Protein AF-A0A6B2G3N1-F1 (afdb_monomer)

InterPro domains:
  IPR004342 EXS, C-terminal [PF03124] (3-116)

Structure (mmCIF, N/CA/C/O backbone):
data_AF-A0A6B2G3N1-F1
#
_entry.id   AF-A0A6B2G3N1-F1
#
loop_
_atom_site.group_PDB
_atom_site.id
_atom_site.type_symbol
_atom_site.label_atom_id
_atom_site.label_alt_id
_atom_site.label_comp_id
_atom_site.label_asym_id
_atom_site.label_entity_id
_atom_site.label_seq_id
_atom_site.pdbx_PDB_ins_code
_atom_site.Cartn_x
_atom_site.Cartn_y
_atom_site.Cartn_z
_atom_site.occupancy
_atom_site.B_iso_or_equiv
_atom_site.auth_seq_id
_atom_site.auth_comp_id
_atom_site.auth_asym_id
_atom_site.auth_atom_id
_atom_site.pdbx_PDB_model_num
ATOM 1 N N . MET A 1 1 ? 2.456 6.094 -15.458 1.00 64.38 1 MET A N 1
ATOM 2 C CA . MET A 1 1 ? 1.047 6.160 -14.995 1.00 64.38 1 MET A CA 1
ATOM 3 C C . MET A 1 1 ? 0.720 5.136 -13.903 1.00 64.38 1 MET A C 1
ATOM 5 O O . MET A 1 1 ? 0.244 5.564 -12.863 1.00 64.38 1 MET A O 1
ATOM 9 N N . MET A 1 2 ? 1.005 3.832 -14.063 1.00 78.81 2 MET A N 1
ATOM 10 C CA . MET A 1 2 ? 0.613 2.805 -13.067 1.00 78.81 2 MET A CA 1
ATOM 11 C C . MET A 1 2 ? 1.225 2.984 -11.665 1.00 78.81 2 MET A C 1
ATOM 13 O O . MET A 1 2 ? 0.480 2.949 -10.692 1.00 78.81 2 MET A O 1
ATOM 17 N N . LEU A 1 3 ? 2.534 3.250 -11.538 1.00 83.25 3 LEU A N 1
ATOM 18 C CA . LEU A 1 3 ? 3.168 3.482 -10.223 1.00 83.25 3 LEU A CA 1
ATOM 19 C C . LEU A 1 3 ? 2.552 4.689 -9.490 1.00 83.25 3 LEU A C 1
ATOM 21 O O . LEU A 1 3 ? 2.325 4.633 -8.288 1.00 83.25 3 LEU A O 1
ATOM 25 N N . ALA A 1 4 ? 2.218 5.765 -10.207 1.00 84.81 4 ALA A N 1
ATOM 26 C 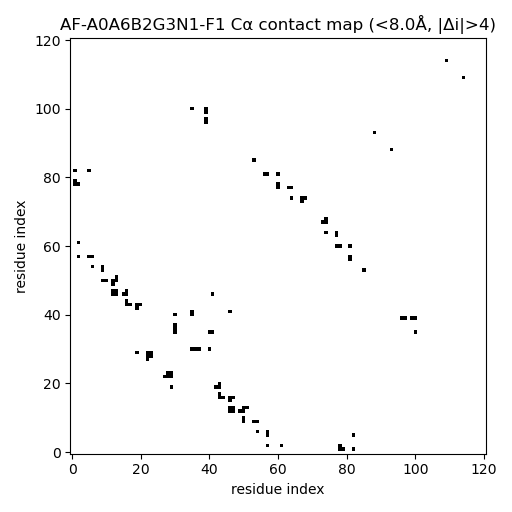CA . ALA A 1 4 ? 1.560 6.926 -9.605 1.00 84.81 4 ALA A CA 1
ATOM 27 C C . ALA A 1 4 ? 0.133 6.598 -9.124 1.00 84.81 4 ALA A C 1
ATOM 29 O O . ALA A 1 4 ? -0.266 7.022 -8.044 1.00 84.81 4 ALA A O 1
ATOM 30 N N . GLY A 1 5 ? -0.620 5.794 -9.885 1.00 85.50 5 GLY A N 1
ATOM 31 C CA . GLY A 1 5 ? -1.940 5.313 -9.464 1.00 85.50 5 GLY A CA 1
ATOM 32 C C . GLY A 1 5 ? -1.879 4.413 -8.224 1.00 85.50 5 GLY A C 1
ATOM 33 O O . GLY A 1 5 ? -2.710 4.538 -7.330 1.00 85.50 5 GLY A O 1
ATOM 34 N N . GLN A 1 6 ? -0.854 3.562 -8.120 1.00 86.81 6 GLN A N 1
ATOM 35 C CA . GLN A 1 6 ? -0.619 2.733 -6.932 1.00 86.81 6 GLN A CA 1
ATOM 36 C C . GLN A 1 6 ? -0.372 3.577 -5.679 1.00 86.81 6 GLN A C 1
ATOM 38 O O . GLN A 1 6 ? -0.890 3.245 -4.616 1.00 86.81 6 GLN A O 1
ATOM 43 N N . LEU A 1 7 ? 0.351 4.695 -5.807 1.00 89.69 7 LEU A N 1
ATOM 44 C CA . LEU A 1 7 ? 0.581 5.616 -4.694 1.00 89.69 7 LEU A CA 1
ATOM 45 C C . LEU A 1 7 ? -0.735 6.184 -4.143 1.00 89.69 7 LEU A C 1
ATOM 47 O O . LEU A 1 7 ? -0.900 6.258 -2.929 1.00 89.69 7 LEU A O 1
ATOM 51 N N . MET A 1 8 ? -1.695 6.518 -5.010 1.00 88.56 8 MET A N 1
ATOM 52 C CA . MET A 1 8 ? -3.007 7.019 -4.577 1.00 88.56 8 MET A CA 1
ATOM 53 C C . MET A 1 8 ? -3.774 5.992 -3.742 1.00 88.56 8 MET A C 1
ATOM 55 O O . MET A 1 8 ? -4.366 6.343 -2.724 1.00 88.56 8 MET A O 1
ATOM 59 N N . VAL A 1 9 ? -3.717 4.714 -4.126 1.00 86.50 9 VAL A N 1
ATOM 60 C CA . VAL A 1 9 ? -4.344 3.626 -3.361 1.00 86.50 9 VAL A CA 1
ATOM 61 C C . VAL A 1 9 ? -3.700 3.490 -1.979 1.00 86.50 9 VAL A C 1
ATOM 63 O O . VAL A 1 9 ? -4.405 3.370 -0.980 1.00 86.50 9 VAL A O 1
ATOM 66 N N . ILE A 1 10 ? -2.370 3.572 -1.900 1.00 88.75 10 ILE A N 1
ATOM 67 C CA . ILE A 1 10 ? -1.634 3.510 -0.628 1.00 88.75 10 ILE A CA 1
ATOM 68 C C . ILE A 1 10 ? -2.021 4.686 0.276 1.00 88.75 10 ILE A C 1
ATOM 70 O O . ILE A 1 10 ? -2.330 4.486 1.451 1.00 88.75 10 ILE A O 1
ATOM 74 N N . LEU A 1 11 ? -2.055 5.904 -0.274 1.00 89.75 11 LEU A N 1
ATOM 75 C CA . LEU A 1 11 ? -2.454 7.107 0.459 1.00 89.75 11 LEU A CA 1
ATOM 76 C C . LEU A 1 11 ? -3.892 7.011 0.974 1.00 89.75 11 LEU A C 1
ATOM 78 O O . LEU A 1 11 ? -4.160 7.436 2.095 1.00 89.75 11 LEU A O 1
ATOM 82 N N . TYR A 1 12 ? -4.800 6.414 0.202 1.00 87.38 12 TYR A N 1
ATOM 83 C CA . TYR A 1 12 ? -6.174 6.183 0.638 1.00 87.38 12 TYR A CA 1
ATOM 84 C C . TYR A 1 12 ? -6.245 5.225 1.837 1.00 87.38 12 TYR A C 1
ATOM 86 O O . TYR A 1 12 ? -6.916 5.529 2.820 1.00 87.38 12 TYR A O 1
ATOM 94 N N . VAL A 1 13 ? -5.508 4.106 1.805 1.00 86.19 13 VAL A N 1
ATOM 95 C CA . VAL A 1 13 ? -5.467 3.129 2.913 1.00 86.19 13 VAL A CA 1
ATOM 96 C C . VAL A 1 13 ? -4.874 3.745 4.183 1.00 86.19 13 VAL A C 1
ATOM 98 O O . VAL A 1 13 ? -5.433 3.595 5.271 1.00 86.19 13 VAL A O 1
ATOM 101 N N . VAL A 1 14 ? -3.769 4.483 4.057 1.00 86.88 14 VAL A N 1
ATOM 102 C CA . VAL A 1 14 ? -3.139 5.174 5.192 1.00 86.88 14 VAL A CA 1
ATOM 103 C C . VAL A 1 14 ? -4.048 6.284 5.724 1.00 86.88 14 VAL A C 1
ATOM 105 O O . VAL A 1 14 ? -4.235 6.391 6.933 1.00 86.88 14 VAL A O 1
ATOM 108 N N . GLY A 1 15 ? -4.667 7.072 4.842 1.00 87.50 15 GLY A N 1
ATOM 109 C CA . GLY A 1 15 ? -5.627 8.115 5.207 1.00 87.50 15 GLY A CA 1
ATOM 110 C C . GLY A 1 15 ? -6.856 7.560 5.926 1.00 87.50 15 GLY A C 1
ATOM 111 O O . GLY A 1 15 ? -7.305 8.131 6.917 1.00 87.50 15 GLY A O 1
ATOM 112 N N . PHE A 1 16 ? -7.357 6.400 5.499 1.00 85.12 16 PHE A N 1
ATOM 113 C CA . PHE A 1 16 ? -8.406 5.677 6.212 1.00 85.12 16 PHE A CA 1
ATOM 114 C C . PHE A 1 16 ? -7.953 5.261 7.622 1.00 85.12 16 PHE A C 1
ATOM 116 O O . PHE A 1 16 ? -8.683 5.485 8.587 1.00 85.12 16 PHE A O 1
ATOM 123 N N . GLY A 1 17 ? -6.722 4.757 7.771 1.00 85.69 17 GLY A N 1
ATOM 124 C CA . GLY A 1 17 ? -6.115 4.475 9.078 1.00 85.69 17 GLY A CA 1
ATOM 125 C C . GLY A 1 17 ? -6.010 5.712 9.983 1.00 85.69 17 GLY A C 1
ATOM 126 O O . GLY A 1 17 ? -6.332 5.632 11.168 1.00 85.69 17 GLY A O 1
ATOM 127 N N . ILE A 1 18 ? -5.635 6.872 9.427 1.00 87.94 18 ILE A N 1
ATOM 128 C CA . ILE A 1 18 ? -5.592 8.158 10.150 1.00 87.94 18 ILE A CA 1
ATOM 129 C C . ILE A 1 18 ? -6.988 8.561 10.626 1.00 87.94 18 ILE A C 1
ATOM 131 O O . ILE A 1 18 ? -7.147 8.963 11.778 1.00 87.94 18 ILE A O 1
ATOM 135 N N . ASN A 1 19 ? -7.999 8.428 9.770 1.00 86.19 19 ASN A N 1
ATOM 136 C CA . ASN A 1 19 ? -9.375 8.752 10.129 1.00 86.19 19 ASN A CA 1
ATOM 137 C C . ASN A 1 19 ? -9.894 7.845 11.257 1.00 86.19 19 ASN A C 1
ATOM 139 O 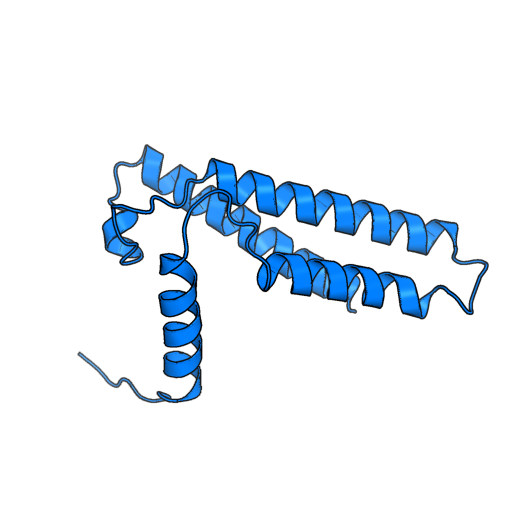O . ASN A 1 19 ? -10.439 8.345 12.241 1.00 86.19 19 ASN A O 1
ATOM 143 N N . LEU A 1 20 ? -9.642 6.531 11.180 1.00 82.94 20 LEU A N 1
ATOM 144 C CA . LEU A 1 20 ? -9.965 5.593 12.262 1.00 82.94 20 LEU A CA 1
ATOM 145 C C . LEU A 1 20 ? -9.258 5.962 13.573 1.00 82.94 20 LEU A C 1
ATOM 147 O O . LEU A 1 20 ? -9.885 5.963 14.633 1.00 82.94 20 LEU A O 1
ATOM 151 N N . PHE A 1 21 ? -7.974 6.323 13.509 1.00 85.00 21 PHE A N 1
ATOM 152 C CA . PHE A 1 21 ? -7.217 6.774 14.675 1.00 85.00 21 PHE A CA 1
ATOM 153 C C . PHE A 1 21 ? -7.802 8.058 15.287 1.00 85.00 21 PHE A C 1
ATOM 155 O O . PHE A 1 21 ? -7.990 8.137 16.503 1.00 85.00 21 PHE A O 1
ATOM 162 N N . GLY A 1 22 ? -8.132 9.050 14.455 1.00 84.81 22 GLY A N 1
ATOM 163 C CA . GLY A 1 22 ? -8.722 10.317 14.888 1.00 84.81 22 GLY A CA 1
ATOM 164 C C . GLY A 1 22 ? -10.071 10.123 15.579 1.00 84.81 22 GLY A C 1
ATOM 165 O O . GLY A 1 22 ? -10.266 10.585 16.703 1.00 84.81 22 GLY A O 1
ATOM 166 N N . TRP A 1 23 ? -10.979 9.364 14.965 1.00 80.94 23 TRP A N 1
ATOM 167 C CA . TRP A 1 23 ? -12.292 9.086 15.550 1.00 80.94 23 TRP A CA 1
ATOM 168 C C . TRP A 1 23 ? -12.220 8.239 16.817 1.00 80.94 23 TRP A C 1
ATOM 170 O O . TRP A 1 23 ? -12.971 8.502 17.757 1.00 80.94 23 TRP A O 1
ATOM 180 N N . SER A 1 24 ? -11.280 7.289 16.888 1.00 78.38 24 SER A N 1
ATOM 181 C CA . SER A 1 24 ? -11.018 6.529 18.113 1.00 78.38 24 SER A CA 1
ATOM 182 C C . SER A 1 24 ? -10.558 7.424 19.266 1.00 78.38 24 SER A C 1
ATOM 184 O O . SER A 1 24 ? -10.847 7.110 20.418 1.00 78.38 24 SER A O 1
ATOM 186 N N . ARG A 1 25 ? -9.847 8.524 18.986 1.00 81.69 25 ARG A N 1
ATOM 187 C CA . ARG A 1 25 ? -9.366 9.465 20.009 1.00 81.69 25 ARG A CA 1
ATOM 188 C C . ARG A 1 25 ? -10.419 10.496 20.419 1.00 81.69 25 ARG A C 1
ATOM 190 O O . ARG A 1 25 ? -10.417 10.937 21.562 1.00 81.69 25 ARG A O 1
ATOM 197 N N . SER A 1 26 ? -11.320 10.860 19.511 1.00 81.56 26 SER A N 1
ATOM 198 C CA . SER A 1 26 ? -12.432 11.789 19.764 1.00 81.56 26 SER A CA 1
ATOM 199 C C . SER A 1 26 ? -13.684 11.116 20.344 1.00 81.56 26 SER A C 1
ATOM 201 O O . SER A 1 26 ? -14.731 11.754 20.412 1.00 81.56 26 SER A O 1
ATOM 203 N N . SER A 1 27 ? -13.602 9.837 20.738 1.00 72.50 27 SER A N 1
ATOM 204 C CA . SER A 1 2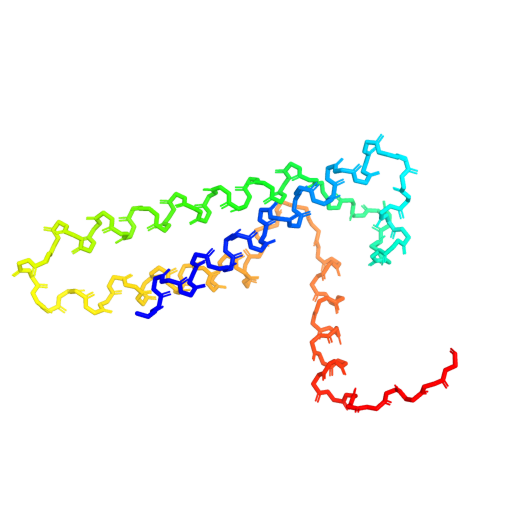7 ? -14.729 9.032 21.242 1.00 72.50 27 SER A CA 1
ATOM 205 C C . SER A 1 27 ? -15.936 8.986 20.293 1.00 72.50 27 SER A C 1
ATOM 207 O O . SER A 1 27 ? -17.065 8.738 20.717 1.00 72.50 27 SER A O 1
ATOM 209 N N . VAL A 1 28 ? -15.710 9.210 18.994 1.00 73.06 28 VAL A N 1
ATOM 210 C CA . VAL A 1 28 ? -16.744 9.065 17.969 1.00 73.06 28 VAL A CA 1
ATOM 211 C C . VAL A 1 28 ? -16.927 7.577 17.714 1.00 73.06 28 VAL A C 1
ATOM 213 O O . VAL A 1 28 ? -15.957 6.833 17.533 1.00 73.06 28 VAL A O 1
ATOM 216 N N . ASN A 1 29 ? -18.183 7.134 17.695 1.00 72.56 29 ASN A N 1
ATOM 217 C CA . ASN A 1 29 ? -18.529 5.737 17.479 1.00 72.56 29 ASN A CA 1
ATOM 218 C C . ASN A 1 29 ? -18.305 5.345 16.005 1.00 72.56 29 ASN A C 1
ATOM 220 O O . ASN A 1 29 ? -19.242 5.228 15.220 1.00 72.56 29 ASN A O 1
ATOM 224 N N . HIS A 1 30 ? -17.041 5.171 15.620 1.00 65.75 30 HIS A N 1
ATOM 225 C CA . HIS A 1 30 ? -16.604 4.809 14.268 1.00 65.75 30 HIS A CA 1
ATOM 226 C C . HIS A 1 30 ? -17.147 3.443 13.814 1.00 65.75 30 HIS A C 1
ATOM 228 O O . HIS A 1 30 ? -17.255 3.196 12.618 1.00 65.75 30 HIS A O 1
ATOM 234 N N . VAL A 1 31 ? -17.558 2.587 14.755 1.00 63.94 31 VAL A N 1
ATOM 235 C CA . VAL A 1 31 ? -18.288 1.337 14.493 1.00 63.94 31 VAL A CA 1
ATOM 236 C C . VAL A 1 31 ? -19.677 1.627 13.912 1.00 63.94 31 VAL A C 1
ATOM 238 O O . VAL A 1 31 ? -20.085 0.978 12.955 1.00 63.94 31 VAL A O 1
ATOM 241 N N . LEU A 1 32 ? -20.374 2.641 14.437 1.00 64.12 32 LEU A N 1
ATOM 242 C CA . LEU A 1 32 ? -21.690 3.059 13.946 1.00 64.12 32 LEU A CA 1
ATOM 243 C C . LEU A 1 32 ? -21.591 3.826 12.620 1.00 64.12 32 LEU A C 1
ATOM 245 O O . LEU A 1 32 ? -22.399 3.600 11.731 1.00 64.12 32 LEU A O 1
ATOM 249 N N . VAL A 1 33 ? -20.590 4.702 12.466 1.00 67.44 33 VAL A N 1
ATOM 250 C CA . VAL A 1 33 ? -20.413 5.524 11.250 1.00 67.44 33 VAL A CA 1
ATOM 251 C C . VAL A 1 33 ? -20.150 4.675 10.004 1.00 67.44 33 VAL A C 1
ATOM 253 O O . VAL A 1 33 ? -20.624 5.015 8.925 1.00 67.44 33 VAL A O 1
ATOM 256 N N . PHE A 1 34 ? -19.408 3.576 10.139 1.00 63.66 34 PHE A N 1
ATOM 257 C CA . PHE A 1 34 ? -19.124 2.675 9.020 1.00 63.66 34 PHE A CA 1
ATOM 258 C C . PHE A 1 34 ? -19.996 1.422 8.989 1.00 63.66 34 PHE A C 1
ATOM 260 O O . PHE A 1 34 ? -19.746 0.551 8.160 1.00 63.66 34 PHE A O 1
ATOM 267 N N . GLU A 1 35 ? -20.969 1.302 9.899 1.00 59.66 35 GLU A N 1
ATOM 268 C CA . GLU A 1 35 ? -21.761 0.078 10.084 1.00 59.66 35 GLU A CA 1
ATOM 269 C C . GLU A 1 35 ? -20.879 -1.190 10.140 1.00 59.66 35 GLU A C 1
ATOM 271 O O . GLU A 1 35 ? -21.233 -2.255 9.629 1.00 59.66 35 GLU A O 1
ATOM 276 N N . ILE A 1 36 ? -19.684 -1.077 10.733 1.00 60.59 36 ILE A N 1
ATOM 277 C CA . ILE A 1 36 ? -18.743 -2.193 10.844 1.00 60.59 36 ILE A CA 1
ATOM 278 C C . ILE A 1 36 ? -19.227 -3.083 11.980 1.00 60.59 36 ILE A C 1
ATOM 280 O O . ILE A 1 36 ? -19.461 -2.621 13.094 1.00 60.59 36 ILE A O 1
ATOM 284 N N . ASP A 1 37 ? -19.354 -4.374 11.697 1.00 56.53 37 ASP A N 1
ATOM 285 C CA . ASP A 1 37 ? -19.770 -5.385 12.663 1.00 56.53 37 ASP A CA 1
ATOM 286 C C . ASP A 1 37 ? -18.878 -5.297 13.928 1.00 56.53 37 ASP A C 1
ATOM 288 O O . ASP A 1 37 ? -17.667 -5.522 13.830 1.00 56.53 37 ASP A O 1
ATOM 292 N N . PRO A 1 38 ? -19.412 -4.975 15.124 1.00 53.66 38 PRO A N 1
ATOM 293 C CA . PRO A 1 38 ? -18.614 -4.705 16.329 1.00 53.66 38 PRO A CA 1
ATOM 294 C C . PRO A 1 3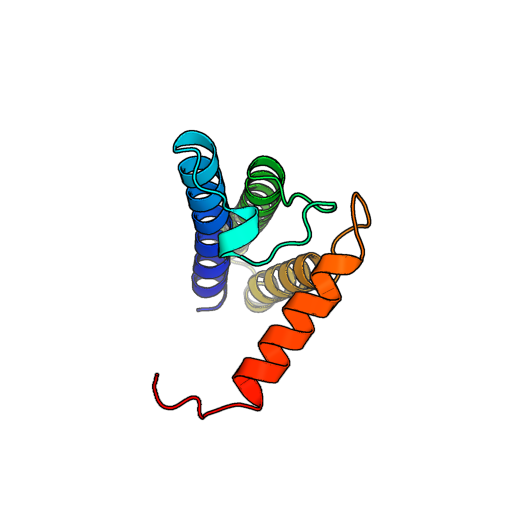8 ? -17.795 -5.911 16.802 1.00 53.66 38 PRO A C 1
ATOM 296 O O . PRO A 1 38 ? -16.942 -5.790 17.665 1.00 53.66 38 PRO A O 1
ATOM 299 N N . ARG A 1 39 ? -18.039 -7.104 16.258 1.00 56.28 39 ARG A N 1
ATOM 300 C CA . ARG A 1 39 ? -17.2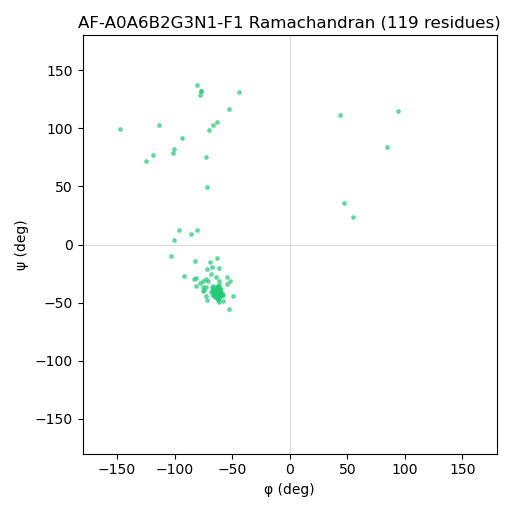45 -8.306 16.554 1.00 56.28 39 ARG A CA 1
ATOM 301 C C . ARG A 1 39 ? -15.964 -8.388 15.726 1.00 56.28 39 ARG A C 1
ATOM 303 O O . ARG A 1 39 ? -15.085 -9.180 16.049 1.00 56.28 39 ARG A O 1
ATOM 310 N N . ASN A 1 40 ? -15.861 -7.581 14.673 1.00 59.94 40 ASN A N 1
ATOM 311 C CA . ASN A 1 40 ? -14.710 -7.502 13.793 1.00 59.94 40 ASN A CA 1
ATOM 312 C C . ASN A 1 40 ? -14.209 -6.056 13.734 1.00 59.94 40 ASN A C 1
ATOM 314 O O . ASN A 1 40 ? -14.401 -5.342 12.749 1.00 59.94 40 ASN A O 1
ATOM 318 N N . HIS A 1 41 ? -13.600 -5.612 14.832 1.00 63.34 41 HIS A N 1
ATOM 319 C CA . HIS A 1 41 ? -13.003 -4.289 14.913 1.00 63.34 41 HIS A CA 1
ATOM 320 C C . HIS A 1 41 ? -11.800 -4.208 13.972 1.00 63.34 41 HIS A C 1
ATOM 322 O O . HIS A 1 41 ? -10.716 -4.697 14.287 1.00 63.34 41 HIS A O 1
ATOM 328 N N . ILE A 1 42 ? -11.995 -3.566 12.822 1.00 64.12 42 ILE A N 1
ATOM 329 C CA . ILE A 1 42 ? -10.894 -3.155 11.955 1.00 64.12 42 ILE A CA 1
ATOM 330 C C . IL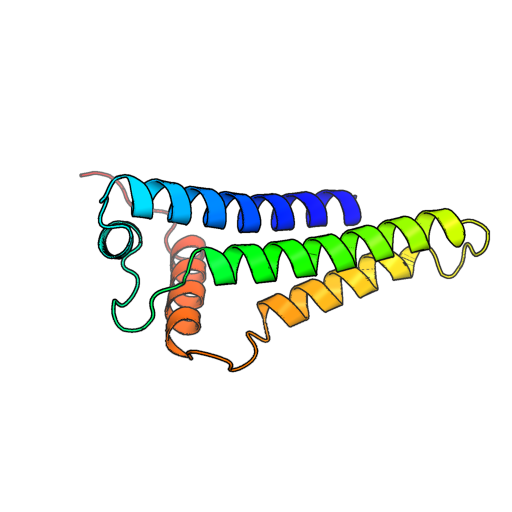E A 1 42 ? -10.063 -2.145 12.751 1.00 64.12 42 ILE A C 1
ATOM 332 O O . ILE A 1 42 ? -10.493 -1.017 12.988 1.00 64.12 42 ILE A O 1
ATOM 336 N N . ASN A 1 43 ? -8.892 -2.573 13.222 1.00 75.06 43 ASN A N 1
ATOM 337 C CA . ASN A 1 43 ? -8.036 -1.731 14.046 1.00 75.06 43 ASN A CA 1
ATOM 338 C C . ASN A 1 43 ? -7.239 -0.771 13.151 1.00 75.06 43 ASN A C 1
ATOM 340 O O . ASN A 1 43 ? -6.669 -1.191 12.141 1.00 75.06 43 ASN A O 1
ATOM 344 N N . PHE A 1 44 ? -7.123 0.500 13.546 1.00 80.75 44 PHE A N 1
ATOM 345 C CA . PHE A 1 44 ? -6.314 1.489 12.824 1.00 80.75 44 PHE A CA 1
ATOM 346 C C . PHE A 1 44 ? -4.868 1.002 12.629 1.00 80.75 44 PHE A C 1
ATOM 348 O O . PHE A 1 44 ? -4.277 1.234 11.577 1.00 80.75 44 PHE A O 1
ATOM 355 N N . ILE A 1 45 ? -4.322 0.246 13.592 1.00 84.06 45 ILE A N 1
ATOM 356 C CA . ILE A 1 45 ? -2.988 -0.371 13.503 1.00 84.06 45 ILE A CA 1
ATOM 357 C C . ILE A 1 45 ? -2.895 -1.348 12.325 1.00 84.06 45 ILE A C 1
ATOM 359 O O . ILE A 1 45 ? -1.896 -1.343 11.612 1.00 84.06 45 ILE A O 1
ATOM 363 N N . GLN A 1 46 ? -3.924 -2.166 12.090 1.00 82.50 46 GLN A N 1
ATOM 364 C CA . GLN A 1 46 ? -3.940 -3.113 10.971 1.00 82.50 46 GLN A CA 1
ATOM 365 C C . GLN A 1 46 ? -4.013 -2.373 9.632 1.00 82.50 46 GLN A C 1
ATOM 367 O O . GLN A 1 46 ? -3.289 -2.727 8.703 1.00 82.50 46 GLN A O 1
ATOM 372 N N . CYS A 1 47 ? -4.811 -1.302 9.546 1.00 83.88 47 CYS A N 1
ATOM 373 C CA . CYS A 1 47 ? -4.853 -0.443 8.361 1.00 83.88 47 CYS A CA 1
ATOM 374 C C . CYS A 1 47 ? -3.490 0.195 8.072 1.00 83.88 47 CYS A C 1
ATOM 376 O O . CYS A 1 47 ? -3.031 0.171 6.930 1.00 83.88 47 CYS A O 1
ATOM 378 N N . PHE A 1 48 ? -2.810 0.711 9.099 1.00 85.94 48 PHE A N 1
ATOM 379 C CA . PHE A 1 48 ? -1.458 1.243 8.945 1.00 85.94 48 PHE A CA 1
ATOM 380 C C . PHE A 1 48 ? -0.456 0.165 8.536 1.00 85.94 48 PHE A C 1
ATOM 382 O O . PHE A 1 48 ? 0.339 0.407 7.635 1.00 85.94 48 PHE A O 1
ATOM 389 N N . LEU A 1 49 ? -0.510 -1.028 9.137 1.00 87.38 49 LEU A N 1
ATOM 390 C CA . LEU A 1 49 ? 0.385 -2.135 8.797 1.00 87.38 49 LEU A CA 1
ATOM 391 C C . LEU A 1 49 ? 0.261 -2.510 7.315 1.00 87.38 49 LEU A C 1
ATOM 393 O O . LEU A 1 49 ? 1.268 -2.588 6.615 1.00 87.38 49 LEU A O 1
ATOM 397 N N . VAL A 1 50 ? -0.970 -2.672 6.823 1.00 85.31 50 VAL A N 1
ATOM 398 C CA . VAL A 1 50 ? -1.238 -2.957 5.406 1.00 85.31 50 VAL A CA 1
ATOM 399 C C . VAL A 1 50 ? -0.748 -1.808 4.524 1.00 85.31 50 VAL A C 1
ATOM 401 O O . VAL A 1 50 ? -0.011 -2.045 3.568 1.00 85.31 50 VAL A O 1
ATOM 404 N N . GLY A 1 51 ? -1.075 -0.560 4.874 1.00 89.25 51 GLY A N 1
ATOM 405 C CA . GLY A 1 51 ? -0.632 0.621 4.132 1.00 89.25 51 GLY A CA 1
ATOM 406 C C . GLY A 1 51 ? 0.894 0.734 4.029 1.00 89.25 51 GLY A C 1
ATOM 407 O O . GLY A 1 51 ? 1.421 0.990 2.948 1.00 89.25 51 GLY A O 1
ATOM 408 N N . PHE A 1 52 ? 1.623 0.482 5.118 1.00 89.50 52 PHE A N 1
ATOM 409 C CA . PHE A 1 52 ? 3.086 0.545 5.135 1.00 89.50 52 PHE A CA 1
ATOM 410 C C . PHE A 1 52 ? 3.748 -0.616 4.391 1.00 89.50 52 PHE A C 1
ATOM 412 O O . PHE A 1 52 ? 4.746 -0.397 3.706 1.00 89.50 52 PHE A O 1
ATOM 419 N N . VAL A 1 53 ? 3.190 -1.829 4.453 1.00 89.56 53 VAL A N 1
ATOM 420 C CA . VAL A 1 53 ? 3.671 -2.957 3.636 1.00 89.56 53 VAL A CA 1
ATOM 421 C C . VAL A 1 53 ? 3.501 -2.645 2.149 1.00 89.56 53 VAL A C 1
ATOM 423 O O . VAL A 1 53 ? 4.437 -2.822 1.369 1.00 89.56 53 VAL A O 1
ATOM 426 N N . MET A 1 54 ? 2.346 -2.106 1.750 1.00 88.12 54 MET A N 1
ATOM 427 C CA . MET A 1 54 ? 2.120 -1.677 0.367 1.00 88.12 54 MET A CA 1
ATOM 428 C C . MET A 1 54 ? 3.079 -0.551 -0.044 1.00 88.12 54 MET A C 1
ATOM 430 O O . MET A 1 54 ? 3.614 -0.580 -1.152 1.00 88.12 54 MET A O 1
ATOM 434 N N . LEU A 1 55 ? 3.364 0.399 0.854 1.00 92.62 55 LEU A N 1
ATOM 435 C CA . LEU A 1 55 ? 4.347 1.458 0.620 1.00 92.62 55 LEU A CA 1
ATOM 436 C C . LEU A 1 55 ? 5.763 0.903 0.410 1.00 92.62 55 LEU A C 1
ATOM 438 O O . LEU A 1 55 ? 6.455 1.342 -0.505 1.00 92.62 55 LEU A O 1
ATOM 442 N N . ALA A 1 56 ? 6.186 -0.088 1.199 1.00 92.50 56 ALA A N 1
ATOM 443 C CA . ALA A 1 56 ? 7.494 -0.727 1.053 1.00 92.50 56 ALA A CA 1
ATOM 444 C C . ALA A 1 56 ? 7.630 -1.479 -0.287 1.00 92.50 56 ALA A C 1
ATOM 446 O O . ALA A 1 56 ? 8.658 -1.383 -0.967 1.00 92.50 56 ALA A O 1
ATOM 447 N N . ILE A 1 57 ? 6.577 -2.184 -0.714 1.00 90.25 57 ILE A N 1
ATOM 448 C CA . ILE A 1 57 ? 6.533 -2.869 -2.019 1.00 90.25 57 ILE A CA 1
ATOM 449 C C . ILE A 1 57 ? 6.564 -1.849 -3.166 1.00 90.25 57 ILE A C 1
ATOM 451 O O . ILE A 1 57 ? 7.260 -2.035 -4.164 1.00 90.25 57 ILE A O 1
ATOM 455 N N . TRP A 1 58 ? 5.848 -0.736 -3.028 1.00 92.75 58 TRP A N 1
ATOM 456 C CA . TRP A 1 58 ? 5.882 0.333 -4.020 1.00 92.75 58 TRP A CA 1
ATOM 457 C C . TRP A 1 58 ? 7.264 0.983 -4.115 1.00 92.75 58 TRP A C 1
ATOM 459 O O . TRP A 1 58 ? 7.794 1.143 -5.212 1.00 92.75 58 TRP A O 1
ATOM 469 N N . PHE A 1 59 ? 7.884 1.292 -2.974 1.00 93.62 59 PHE A N 1
ATOM 470 C CA . PHE A 1 59 ? 9.209 1.905 -2.929 1.00 93.62 59 PHE A CA 1
ATOM 471 C C . PHE A 1 59 ? 10.276 0.999 -3.555 1.00 93.62 59 PHE A C 1
ATOM 473 O O . PHE A 1 59 ? 11.068 1.455 -4.377 1.00 93.62 59 PHE A O 1
ATOM 480 N N . SER A 1 60 ? 10.252 -0.301 -3.242 1.00 90.75 60 SER A N 1
ATOM 481 C CA . SER A 1 60 ? 11.136 -1.284 -3.885 1.00 90.75 60 SER A CA 1
ATOM 482 C C . SER A 1 60 ? 10.886 -1.404 -5.393 1.00 90.75 60 SER A C 1
ATOM 484 O O . SER A 1 60 ? 11.843 -1.509 -6.156 1.00 90.75 60 SER A O 1
ATOM 486 N N . SER A 1 61 ? 9.633 -1.293 -5.846 1.00 89.81 61 SER A N 1
ATOM 487 C CA . SER A 1 61 ? 9.290 -1.286 -7.278 1.00 89.81 61 SER A CA 1
ATOM 488 C C . SER A 1 61 ? 9.819 -0.042 -8.002 1.00 89.81 61 SER A C 1
ATOM 490 O O . SER A 1 61 ? 10.323 -0.144 -9.118 1.00 89.81 61 SER A O 1
ATOM 492 N N . VAL A 1 62 ? 9.748 1.132 -7.368 1.00 90.50 62 VAL A N 1
ATOM 493 C CA . VAL A 1 62 ? 10.318 2.377 -7.910 1.00 90.50 62 VAL A CA 1
ATOM 494 C C . VAL A 1 62 ? 11.842 2.293 -7.970 1.00 90.50 62 VAL A C 1
ATOM 496 O O . VAL A 1 62 ? 12.436 2.642 -8.988 1.00 90.50 62 VAL A O 1
ATOM 499 N N . LEU A 1 63 ? 12.478 1.779 -6.915 1.00 91.00 63 LEU A N 1
ATOM 500 C CA . LEU A 1 63 ? 13.925 1.578 -6.880 1.00 91.00 63 LEU A CA 1
ATOM 501 C C . LEU A 1 63 ? 14.380 0.606 -7.983 1.00 91.00 63 LEU A C 1
ATOM 503 O O . LEU A 1 63 ? 15.345 0.885 -8.695 1.00 91.00 63 LEU A O 1
ATOM 507 N N . ALA A 1 64 ? 13.655 -0.502 -8.172 1.00 88.56 64 ALA A N 1
ATOM 508 C CA . ALA A 1 64 ? 13.896 -1.460 -9.249 1.00 88.56 64 ALA A CA 1
ATOM 509 C C . ALA A 1 64 ? 13.754 -0.814 -10.635 1.00 88.56 64 ALA A C 1
ATOM 511 O O . ALA A 1 64 ? 14.589 -1.038 -11.503 1.00 88.56 64 ALA A O 1
ATOM 512 N N . TYR A 1 65 ? 12.740 0.029 -10.838 1.00 86.88 65 TYR A N 1
ATOM 513 C CA . TYR A 1 65 ? 12.537 0.734 -12.104 1.00 86.88 65 TYR A CA 1
ATOM 514 C C . TYR A 1 65 ? 13.707 1.668 -12.452 1.00 86.88 65 TYR A C 1
ATOM 516 O O . TYR A 1 65 ? 14.189 1.650 -13.579 1.00 86.88 65 TYR A O 1
ATOM 524 N N . ILE A 1 66 ? 14.196 2.445 -11.480 1.00 88.12 66 ILE A N 1
ATOM 525 C CA . ILE A 1 66 ? 15.313 3.383 -11.688 1.00 88.12 66 ILE A CA 1
ATOM 526 C C . ILE A 1 66 ? 16.628 2.624 -11.931 1.00 88.12 66 ILE A C 1
ATOM 528 O O . ILE A 1 66 ? 17.422 2.990 -12.790 1.00 88.12 66 ILE A O 1
ATOM 532 N N . THR A 1 67 ? 16.872 1.544 -11.186 1.00 87.31 67 THR A N 1
ATOM 533 C CA . THR A 1 67 ? 18.129 0.777 -11.282 1.00 87.31 67 THR A CA 1
ATOM 534 C C . THR A 1 67 ? 18.215 -0.103 -12.528 1.00 87.31 67 THR A C 1
ATOM 536 O O . THR A 1 67 ? 19.307 -0.308 -13.061 1.00 87.31 67 THR A O 1
ATOM 539 N N . LEU A 1 68 ? 17.079 -0.605 -13.017 1.00 85.38 68 LEU A N 1
ATOM 540 C CA . LEU A 1 68 ? 16.999 -1.489 -14.180 1.00 85.38 68 LEU A CA 1
ATOM 541 C C . LEU A 1 68 ? 16.693 -0.746 -15.485 1.00 85.38 68 LEU A C 1
ATOM 543 O O . LEU A 1 68 ? 16.436 -1.403 -16.489 1.00 85.38 68 LEU A O 1
ATOM 547 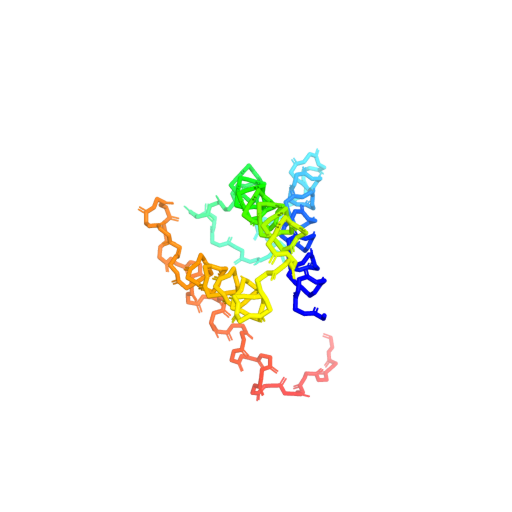N N . GLU A 1 69 ? 16.778 0.588 -15.513 1.00 77.94 69 GLU A N 1
ATOM 548 C CA . GLU A 1 69 ? 16.506 1.414 -16.702 1.00 77.94 69 GLU A CA 1
ATOM 549 C C . GLU A 1 69 ? 17.284 0.953 -17.949 1.00 77.94 69 GLU A C 1
ATOM 551 O O . GLU A 1 69 ? 16.778 1.001 -19.069 1.00 77.94 69 GLU A O 1
ATOM 556 N N . LYS A 1 70 ? 18.489 0.403 -17.755 1.00 80.56 70 LYS A N 1
ATOM 557 C CA . LYS A 1 70 ? 19.332 -0.145 -18.833 1.00 80.56 70 LYS A CA 1
ATOM 558 C C . LYS A 1 70 ? 18.756 -1.408 -19.491 1.00 80.56 70 LYS A C 1
ATOM 560 O O . LYS A 1 70 ? 19.149 -1.748 -20.604 1.00 80.56 70 LYS A O 1
ATOM 565 N N . PHE A 1 71 ? 17.833 -2.103 -18.831 1.00 82.44 71 PHE A N 1
ATOM 566 C CA . PHE A 1 71 ? 17.182 -3.316 -19.320 1.00 82.44 71 PHE A CA 1
ATOM 567 C C . PHE A 1 71 ? 15.776 -2.995 -19.841 1.00 82.44 71 PHE A C 1
ATOM 569 O O . PHE A 1 71 ? 14.763 -3.278 -19.196 1.00 82.44 71 PHE A O 1
ATOM 576 N N . ALA A 1 72 ? 15.717 -2.444 -21.058 1.00 76.50 72 ALA A N 1
ATOM 577 C CA . ALA A 1 72 ? 14.480 -1.988 -21.703 1.00 76.50 72 ALA A CA 1
ATOM 578 C C . ALA A 1 72 ? 13.375 -3.063 -21.796 1.00 76.50 72 ALA A C 1
ATOM 580 O O . ALA A 1 72 ? 12.192 -2.735 -21.769 1.00 76.50 72 ALA A O 1
ATOM 581 N N . TYR A 1 73 ? 13.744 -4.347 -21.859 1.00 81.81 73 TYR A N 1
ATOM 582 C CA . TYR A 1 73 ? 12.785 -5.456 -21.935 1.00 81.81 73 TYR A CA 1
ATOM 583 C C . TYR A 1 73 ? 12.043 -5.719 -20.610 1.00 81.81 73 TYR A C 1
ATOM 585 O O . TYR A 1 73 ? 10.903 -6.171 -20.618 1.00 81.81 73 TYR A O 1
ATOM 593 N N . ILE A 1 74 ? 12.672 -5.438 -19.463 1.00 81.00 74 ILE A N 1
ATOM 594 C CA . ILE A 1 74 ? 12.140 -5.765 -18.125 1.00 81.00 74 ILE A CA 1
ATOM 595 C C . ILE A 1 74 ? 11.323 -4.598 -17.551 1.00 81.00 74 ILE A C 1
ATOM 597 O O . ILE A 1 74 ? 10.379 -4.801 -16.786 1.00 81.00 74 ILE A O 1
ATOM 601 N N . LEU A 1 75 ? 11.643 -3.374 -17.969 1.00 80.19 75 LEU A N 1
ATOM 602 C CA . LEU A 1 75 ? 11.040 -2.131 -17.497 1.00 80.19 75 LEU A CA 1
ATOM 603 C C . LEU A 1 75 ? 9.495 -2.088 -17.478 1.00 80.19 75 LEU A C 1
ATOM 605 O O . LEU A 1 75 ? 8.942 -1.650 -16.465 1.00 80.19 75 LEU A O 1
ATOM 609 N N . PRO A 1 76 ? 8.765 -2.561 -18.512 1.00 83.69 76 PRO A N 1
ATOM 610 C CA . PRO A 1 76 ? 7.300 -2.547 -18.487 1.00 83.69 76 PRO A CA 1
ATOM 611 C C . PRO A 1 76 ? 6.687 -3.574 -17.520 1.00 83.69 76 PRO A C 1
ATOM 613 O O . PRO A 1 76 ? 5.550 -3.394 -17.085 1.00 83.69 76 PRO A O 1
ATOM 616 N N . PHE A 1 77 ? 7.420 -4.626 -17.140 1.00 86.00 77 PHE A N 1
ATOM 617 C CA . PHE A 1 77 ? 6.904 -5.684 -16.266 1.00 86.00 77 PHE A CA 1
ATOM 618 C C . PHE A 1 77 ? 6.938 -5.310 -14.781 1.00 86.00 77 PHE A C 1
ATOM 620 O O . PHE A 1 77 ? 6.074 -5.750 -14.028 1.00 86.00 77 PHE A O 1
ATOM 627 N N . ILE A 1 78 ? 7.878 -4.464 -14.355 1.00 86.12 78 ILE A N 1
ATOM 628 C CA . ILE A 1 78 ? 8.030 -4.030 -12.954 1.00 86.12 78 ILE A CA 1
ATOM 629 C C . ILE A 1 78 ? 6.719 -3.460 -12.364 1.00 86.12 78 ILE A C 1
ATOM 631 O O . ILE A 1 78 ? 6.243 -3.989 -11.355 1.00 86.12 78 ILE A O 1
ATOM 635 N N . PRO A 1 79 ? 6.068 -2.444 -12.972 1.00 84.88 79 PRO A N 1
ATOM 636 C CA . PRO A 1 79 ? 4.809 -1.906 -12.449 1.00 84.88 79 PRO A CA 1
ATOM 637 C C . PRO A 1 79 ? 3.633 -2.886 -12.559 1.00 84.88 79 PRO A C 1
ATOM 639 O O . PRO A 1 79 ? 2.682 -2.793 -11.783 1.00 84.88 79 PRO A O 1
ATOM 642 N N . PHE A 1 80 ? 3.680 -3.820 -13.513 1.00 86.56 80 PHE A N 1
ATOM 643 C CA . PHE A 1 80 ? 2.645 -4.838 -13.683 1.00 86.56 80 PHE A CA 1
ATOM 644 C C . PHE A 1 80 ? 2.708 -5.889 -12.570 1.00 86.56 80 PHE A C 1
ATOM 646 O O . PHE A 1 80 ? 1.687 -6.225 -11.976 1.00 86.56 80 PHE A O 1
ATOM 653 N N . VAL A 1 81 ? 3.911 -6.355 -12.228 1.00 87.94 81 VAL A N 1
ATOM 654 C CA . VAL A 1 81 ? 4.125 -7.298 -11.126 1.00 87.94 81 VAL A CA 1
ATOM 655 C C . VAL A 1 81 ? 3.738 -6.662 -9.792 1.00 87.94 81 VAL A C 1
ATOM 657 O O . VAL A 1 81 ? 3.016 -7.288 -9.018 1.00 87.94 81 VAL A O 1
ATOM 660 N N . SER A 1 82 ? 4.124 -5.406 -9.534 1.00 85.56 82 SER A N 1
ATOM 661 C CA . SER A 1 82 ? 3.714 -4.719 -8.300 1.00 85.56 82 SER A CA 1
ATOM 662 C C . SER A 1 82 ? 2.195 -4.528 -8.222 1.00 85.56 82 SER A C 1
ATOM 664 O O . SER A 1 82 ? 1.603 -4.706 -7.158 1.00 85.56 82 SER A O 1
ATOM 666 N N . PHE A 1 83 ? 1.537 -4.254 -9.355 1.00 86.38 83 PHE A N 1
ATOM 667 C CA . PHE A 1 83 ? 0.078 -4.169 -9.430 1.00 86.38 83 PHE A CA 1
ATOM 668 C C . PHE A 1 83 ? -0.585 -5.509 -9.107 1.00 86.38 83 PHE A C 1
ATOM 670 O O . PHE A 1 83 ? -1.551 -5.552 -8.350 1.00 86.38 83 PHE A O 1
ATOM 677 N N . LEU A 1 84 ? -0.047 -6.605 -9.638 1.00 86.81 84 LEU A N 1
ATOM 678 C CA . LEU A 1 84 ? -0.568 -7.946 -9.402 1.00 86.81 84 LEU A CA 1
ATOM 679 C C . LEU A 1 84 ? -0.386 -8.358 -7.934 1.00 86.81 84 LEU A C 1
ATOM 681 O O . LEU A 1 84 ? -1.302 -8.917 -7.339 1.00 86.81 84 LEU A O 1
ATOM 685 N N . ILE A 1 85 ? 0.736 -7.986 -7.309 1.00 84.56 85 ILE A N 1
ATOM 686 C CA . ILE A 1 85 ? 0.958 -8.155 -5.866 1.00 84.56 85 ILE A CA 1
ATOM 687 C C . ILE A 1 85 ? -0.069 -7.353 -5.059 1.00 84.56 85 ILE A C 1
ATOM 689 O O . ILE A 1 85 ? -0.639 -7.884 -4.111 1.00 84.56 85 ILE A O 1
ATOM 693 N N . PHE A 1 86 ? -0.361 -6.107 -5.442 1.00 81.56 86 PHE A N 1
ATOM 694 C CA . PHE A 1 86 ? -1.381 -5.296 -4.769 1.00 81.56 86 PHE A CA 1
ATOM 695 C C . PHE A 1 86 ? -2.759 -5.939 -4.904 1.00 81.56 86 PHE A C 1
ATOM 697 O O . PHE A 1 86 ? -3.476 -6.065 -3.918 1.00 81.56 86 PHE A O 1
ATOM 704 N N . PHE A 1 87 ? -3.108 -6.404 -6.103 1.00 81.25 87 PHE A N 1
ATOM 705 C CA . PHE A 1 87 ? -4.361 -7.103 -6.363 1.00 81.25 87 PHE A CA 1
ATOM 706 C C . PHE A 1 87 ? -4.479 -8.387 -5.535 1.00 81.25 87 PHE A C 1
ATOM 708 O O . PHE A 1 87 ? -5.535 -8.643 -4.966 1.00 81.25 87 PHE A O 1
ATOM 715 N N . ILE A 1 88 ? -3.389 -9.146 -5.380 1.00 81.38 88 ILE A N 1
ATOM 716 C CA . ILE A 1 88 ? -3.340 -10.300 -4.478 1.00 81.38 88 ILE A CA 1
ATOM 717 C C . ILE A 1 88 ? -3.501 -9.857 -3.025 1.00 81.38 88 ILE A C 1
ATOM 719 O O . ILE A 1 88 ? -4.276 -10.482 -2.327 1.00 81.38 88 ILE A O 1
ATOM 723 N N . ILE A 1 89 ? -2.850 -8.793 -2.554 1.00 72.81 89 ILE A N 1
ATOM 724 C CA . ILE A 1 89 ? -3.030 -8.291 -1.177 1.00 72.81 89 ILE A CA 1
ATOM 725 C C . ILE A 1 89 ? -4.486 -7.851 -0.929 1.00 72.81 89 ILE A C 1
ATOM 727 O O . ILE A 1 89 ? -5.018 -8.065 0.158 1.00 72.81 89 ILE A O 1
ATOM 731 N N . PHE A 1 90 ? -5.157 -7.287 -1.937 1.00 69.00 90 PHE A N 1
ATOM 732 C CA . PHE A 1 90 ? -6.573 -6.914 -1.858 1.00 69.00 90 P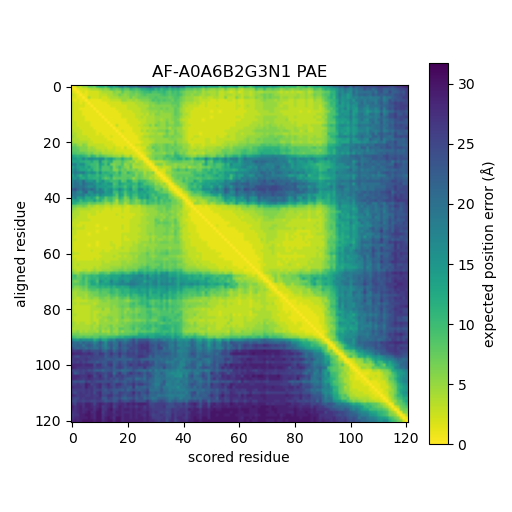HE A CA 1
ATOM 733 C C . PHE A 1 90 ? -7.530 -8.120 -1.936 1.00 69.00 90 PHE A C 1
ATOM 735 O O . PHE A 1 90 ? -8.537 -8.136 -1.230 1.00 69.00 90 PHE A O 1
ATOM 742 N N . ILE A 1 91 ? -7.246 -9.126 -2.776 1.00 66.50 91 ILE A N 1
ATOM 743 C CA . ILE A 1 91 ? -8.080 -10.335 -2.959 1.00 66.50 91 ILE A CA 1
ATOM 744 C C . ILE A 1 91 ? -7.838 -11.389 -1.884 1.00 66.50 91 ILE A C 1
ATOM 746 O O . ILE A 1 91 ? -8.763 -12.104 -1.491 1.00 66.50 91 ILE A O 1
ATOM 750 N N . ASN A 1 92 ? -6.595 -11.507 -1.439 1.00 56.41 92 ASN A N 1
ATOM 751 C CA . ASN A 1 92 ? -6.147 -12.364 -0.362 1.00 56.41 92 ASN A CA 1
ATOM 752 C C . ASN A 1 92 ? -5.978 -11.510 0.900 1.00 56.41 92 ASN A C 1
ATOM 754 O O . ASN A 1 92 ? -4.853 -11.123 1.235 1.00 56.41 92 ASN A O 1
ATOM 758 N N . PRO A 1 93 ? -7.067 -11.228 1.640 1.00 45.91 93 PRO A N 1
ATOM 759 C CA . PRO A 1 93 ? -6.908 -10.842 3.019 1.00 45.91 93 PRO A CA 1
ATOM 760 C C . PRO A 1 93 ? -6.457 -12.122 3.715 1.00 45.91 93 PRO A C 1
ATOM 762 O O . PRO A 1 93 ? -7.272 -13.015 3.958 1.00 45.91 93 PRO A O 1
ATOM 765 N N . PHE A 1 94 ? -5.152 -12.261 3.942 1.00 43.25 94 PHE A N 1
ATOM 766 C CA . PHE A 1 94 ? -4.616 -13.362 4.732 1.00 43.25 94 PHE A CA 1
ATOM 767 C C . PHE A 1 94 ? -5.489 -13.551 5.976 1.00 43.25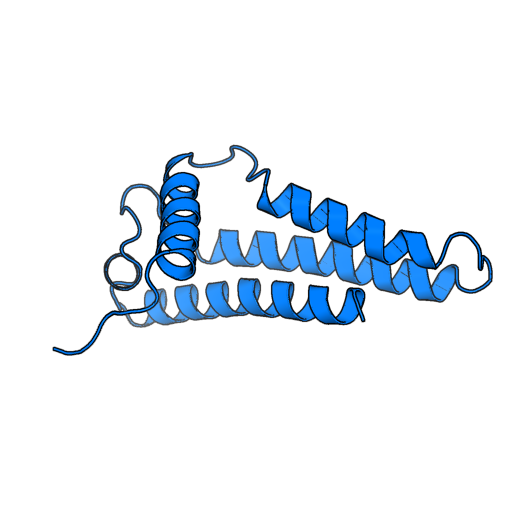 94 PHE A C 1
ATOM 769 O O . PHE A 1 94 ? -5.806 -12.584 6.669 1.00 43.25 94 PHE A O 1
ATOM 776 N N . GLU A 1 95 ? -5.892 -14.794 6.240 1.00 41.94 95 GLU A N 1
ATOM 777 C CA . GLU A 1 95 ? -6.755 -15.184 7.358 1.00 41.94 95 GLU A CA 1
ATOM 778 C C . GLU A 1 95 ? -6.038 -15.099 8.720 1.00 41.94 95 GLU A C 1
ATOM 780 O O . GLU A 1 95 ? -6.116 -16.001 9.546 1.00 41.94 95 GLU A O 1
ATOM 785 N N . PHE A 1 96 ? -5.380 -13.976 9.002 1.00 42.59 96 PHE A N 1
ATOM 786 C CA . PHE A 1 96 ? -5.288 -13.454 10.355 1.00 42.59 96 PHE A CA 1
ATOM 787 C C . PHE A 1 96 ? -6.444 -12.455 10.514 1.00 42.59 96 PHE A C 1
ATOM 789 O O . PHE A 1 96 ? -6.296 -11.278 10.211 1.00 42.59 96 PHE A O 1
ATOM 796 N N . PHE A 1 97 ? -7.592 -12.953 10.993 1.00 37.62 97 PHE A N 1
ATOM 797 C CA . PHE A 1 97 ? -8.779 -12.195 11.438 1.00 37.62 97 PHE A CA 1
ATOM 798 C C . PHE A 1 97 ? -9.823 -11.744 10.376 1.00 37.62 97 PHE A C 1
ATOM 800 O O . PHE A 1 97 ? -9.932 -10.581 10.011 1.00 37.62 97 PHE A O 1
ATOM 807 N N . PHE A 1 98 ? -10.732 -12.681 10.060 1.00 46.94 98 PHE A N 1
ATOM 808 C CA . PHE A 1 98 ? -12.174 -12.490 9.783 1.00 46.94 98 PHE A CA 1
ATOM 809 C C . PHE A 1 98 ? -12.712 -12.302 8.345 1.00 46.94 98 PHE A C 1
ATOM 811 O O . PHE A 1 98 ? -12.615 -11.275 7.680 1.00 46.94 98 PHE A O 1
ATOM 818 N N . ARG A 1 99 ? -13.509 -13.311 7.963 1.00 47.69 99 ARG A N 1
ATOM 819 C CA . ARG A 1 99 ? -14.255 -13.523 6.710 1.00 47.69 99 ARG A CA 1
ATOM 820 C C . ARG A 1 99 ? -15.444 -12.569 6.470 1.00 47.69 99 ARG A C 1
ATOM 822 O O . ARG A 1 99 ? -15.904 -12.497 5.333 1.00 47.69 99 ARG A O 1
ATOM 829 N N . SER A 1 100 ? -15.927 -11.845 7.487 1.00 51.16 100 SER A N 1
ATOM 830 C CA . SER A 1 100 ? -17.192 -11.078 7.427 1.00 51.16 100 SER A CA 1
ATOM 831 C C . SER A 1 100 ? -17.090 -9.775 6.614 1.00 51.16 100 SER A C 1
ATOM 833 O O . SER A 1 100 ? -17.985 -9.448 5.837 1.00 51.16 100 SER A O 1
ATOM 835 N N . SER A 1 101 ? -15.950 -9.074 6.691 1.00 52.94 101 SER A N 1
ATOM 836 C CA . SER A 1 101 ? -15.752 -7.773 6.021 1.00 52.94 101 SER A CA 1
ATOM 837 C C . SER A 1 101 ? -15.817 -7.867 4.482 1.00 52.94 101 SER A C 1
ATOM 839 O O . SER A 1 101 ? -16.277 -6.946 3.806 1.00 52.94 101 SER A O 1
ATOM 841 N N . ARG A 1 102 ? -15.469 -9.034 3.917 1.00 59.34 102 ARG A N 1
ATOM 842 C CA . ARG A 1 102 ? -15.469 -9.288 2.465 1.00 59.34 102 ARG A CA 1
ATOM 843 C C . ARG A 1 102 ? -16.859 -9.241 1.831 1.00 59.34 102 ARG A C 1
ATOM 845 O O . ARG A 1 102 ? -17.016 -8.710 0.735 1.00 59.34 102 ARG A O 1
ATOM 852 N N . PHE A 1 103 ? -17.869 -9.784 2.510 1.00 57.44 103 PHE A N 1
ATOM 853 C CA . PHE A 1 103 ? -19.236 -9.785 1.983 1.00 57.44 103 PHE A CA 1
ATOM 854 C C . PHE A 1 103 ? -19.848 -8.387 1.989 1.00 57.44 103 PHE A C 1
ATOM 856 O O . PHE A 1 103 ? -20.629 -8.068 1.096 1.00 57.44 103 PHE A O 1
ATOM 863 N N . TRP A 1 104 ? -19.465 -7.546 2.950 1.00 57.62 104 TRP A N 1
ATOM 864 C CA . TRP A 1 104 ? -19.934 -6.168 3.017 1.00 57.62 104 TRP A CA 1
ATOM 865 C C . TRP A 1 104 ? -19.309 -5.306 1.914 1.00 57.62 104 TRP A C 1
ATOM 867 O O . TRP A 1 104 ? -20.040 -4.668 1.162 1.00 57.62 104 TRP A O 1
ATOM 877 N N . ALA A 1 105 ? -17.986 -5.372 1.722 1.00 60.91 105 ALA A N 1
ATOM 878 C CA . ALA A 1 105 ? -17.305 -4.615 0.666 1.00 60.91 105 ALA A CA 1
ATOM 879 C C . ALA A 1 105 ? -17.756 -5.038 -0.745 1.00 60.91 105 ALA A C 1
ATOM 881 O O . ALA A 1 105 ? -18.031 -4.187 -1.591 1.00 60.91 105 ALA A O 1
ATOM 882 N N . GLY A 1 106 ? -17.914 -6.346 -0.989 1.00 65.25 106 GLY A N 1
ATOM 883 C CA . GLY A 1 106 ? -18.470 -6.847 -2.249 1.00 65.25 106 GLY A CA 1
ATOM 884 C C . GLY A 1 106 ? -19.912 -6.386 -2.478 1.00 65.25 106 GLY A C 1
ATOM 885 O O . GLY A 1 106 ? -20.259 -5.961 -3.577 1.00 65.25 106 GLY A O 1
ATOM 886 N N . ARG A 1 107 ? -20.745 -6.396 -1.432 1.00 60.25 107 ARG A N 1
ATOM 887 C CA . ARG A 1 107 ? -22.123 -5.896 -1.503 1.00 60.25 107 ARG A CA 1
ATOM 888 C C . ARG A 1 107 ? -22.169 -4.388 -1.766 1.00 60.25 107 ARG A C 1
ATOM 890 O O . ARG A 1 107 ? -23.000 -3.959 -2.555 1.00 60.25 107 ARG A O 1
ATOM 897 N N . LEU A 1 108 ? -21.274 -3.601 -1.171 1.00 63.38 108 LEU A N 1
ATOM 898 C CA . LEU A 1 108 ? -21.180 -2.158 -1.398 1.00 63.38 108 LEU A CA 1
ATOM 899 C C . LEU A 1 108 ? -20.797 -1.836 -2.847 1.00 63.38 108 LEU A C 1
ATOM 901 O O . LEU A 1 108 ? -21.425 -0.986 -3.464 1.00 63.38 108 LEU A O 1
ATOM 905 N N . ILE A 1 109 ? -19.824 -2.552 -3.418 1.00 69.75 109 ILE A N 1
ATOM 906 C CA . ILE A 1 109 ? -19.437 -2.388 -4.828 1.00 69.75 109 ILE A CA 1
ATOM 907 C C . ILE A 1 109 ? -20.611 -2.742 -5.750 1.00 69.75 109 ILE A C 1
ATOM 909 O O . ILE A 1 109 ? -20.902 -2.002 -6.685 1.00 69.75 109 ILE A O 1
ATOM 913 N N . VAL A 1 110 ? -21.344 -3.821 -5.455 1.00 68.25 110 VAL A N 1
ATOM 914 C CA . VAL A 1 110 ? -22.563 -4.185 -6.194 1.00 68.25 110 VAL A CA 1
ATOM 915 C C . VAL A 1 110 ? -23.649 -3.116 -6.035 1.00 68.25 110 VAL A C 1
ATOM 917 O O . VAL A 1 110 ? -24.246 -2.727 -7.031 1.00 68.25 110 VAL A O 1
ATOM 920 N N . PHE A 1 111 ? -23.879 -2.576 -4.838 1.00 63.66 111 PHE A N 1
ATOM 921 C CA . PHE A 1 111 ? -24.834 -1.482 -4.637 1.00 63.66 111 PHE A CA 1
ATOM 922 C C . PHE A 1 111 ? -24.443 -0.216 -5.400 1.00 63.66 111 PHE A C 1
ATOM 924 O O . PHE A 1 111 ? -25.288 0.376 -6.057 1.00 63.66 111 PHE A O 1
ATOM 931 N N . VAL A 1 112 ? -23.174 0.184 -5.373 1.00 66.56 112 VAL A N 1
ATOM 932 C CA . VAL A 1 112 ? -22.703 1.382 -6.083 1.00 66.56 112 VAL A CA 1
ATOM 933 C C . VAL A 1 112 ? -22.780 1.195 -7.603 1.00 66.56 112 VAL A C 1
ATOM 935 O O . VAL A 1 112 ? -23.132 2.130 -8.317 1.00 66.56 112 VAL A O 1
ATOM 938 N N . CYS A 1 113 ? -22.507 -0.009 -8.112 1.00 63.31 113 CYS A N 1
ATOM 939 C CA . CYS A 1 113 ? -22.585 -0.298 -9.545 1.00 63.31 113 CYS A CA 1
ATOM 940 C C . CYS A 1 113 ? -24.020 -0.509 -10.059 1.00 63.31 113 CYS A C 1
ATOM 942 O O . CYS A 1 113 ? -24.299 -0.160 -11.203 1.00 63.31 113 CYS A O 1
ATOM 944 N N . PHE A 1 114 ? -24.924 -1.075 -9.250 1.00 59.31 114 PHE A N 1
ATOM 945 C CA . PHE A 1 114 ? -26.292 -1.415 -9.669 1.00 59.31 114 PHE A CA 1
ATOM 946 C C . PHE A 1 114 ? -27.372 -0.446 -9.168 1.00 59.31 114 PHE A C 1
ATOM 948 O O . PHE A 1 114 ? -28.504 -0.524 -9.644 1.00 59.31 114 PHE A O 1
ATOM 955 N N . TYR A 1 115 ? -27.058 0.484 -8.261 1.00 50.59 115 TYR A N 1
ATOM 956 C CA . TYR A 1 115 ? -28.023 1.438 -7.705 1.00 50.59 115 TYR A CA 1
ATOM 957 C C . TYR A 1 115 ? -27.634 2.898 -8.013 1.00 50.59 115 TYR A C 1
ATOM 959 O O . TYR A 1 115 ? -27.157 3.623 -7.143 1.00 50.59 115 TYR A O 1
ATOM 967 N N . PRO A 1 116 ? -27.865 3.392 -9.247 1.00 51.53 116 PRO A N 1
ATOM 968 C CA . PRO A 1 116 ? -27.530 4.763 -9.631 1.00 51.53 116 PRO A CA 1
ATOM 969 C C . PRO A 1 116 ? -28.572 5.808 -9.184 1.00 51.53 116 PRO A C 1
ATOM 971 O O . PRO A 1 116 ? -28.542 6.942 -9.657 1.00 51.53 116 PRO A O 1
ATOM 974 N N . ARG A 1 117 ? -29.520 5.473 -8.296 1.00 52.88 117 ARG A N 1
ATOM 975 C CA . ARG A 1 117 ? -30.546 6.419 -7.826 1.00 52.88 117 ARG A CA 1
ATOM 976 C C . ARG A 1 117 ? -30.958 6.164 -6.379 1.00 52.88 117 ARG A C 1
ATOM 978 O O . ARG A 1 117 ? -31.846 5.361 -6.127 1.00 52.88 117 ARG A O 1
ATOM 985 N N . PHE A 1 118 ? -30.409 6.947 -5.457 1.00 45.44 118 PHE A N 1
ATOM 986 C CA . PHE A 1 118 ? -31.166 7.375 -4.282 1.00 45.44 118 PHE A CA 1
ATOM 987 C C . PHE A 1 118 ? -31.371 8.888 -4.369 1.00 45.44 118 PHE A C 1
ATOM 989 O O . PHE A 1 118 ? -30.454 9.681 -4.173 1.00 45.44 118 PHE A O 1
ATOM 996 N N . GLN A 1 119 ? -32.592 9.265 -4.753 1.00 40.81 119 GLN A N 1
ATOM 997 C CA . GLN A 1 119 ? -33.158 10.581 -4.488 1.00 40.81 119 GLN A CA 1
ATOM 998 C C . GLN A 1 119 ? -33.593 10.622 -3.013 1.00 40.81 119 GLN A C 1
ATOM 1000 O O . GLN A 1 119 ? -34.258 9.692 -2.575 1.00 40.81 119 GLN A O 1
ATOM 1005 N N . ILE A 1 120 ? -33.207 11.701 -2.321 1.00 40.00 120 ILE A N 1
ATOM 1006 C CA . ILE A 1 120 ? -33.952 12.477 -1.306 1.00 40.00 120 ILE A CA 1
ATOM 1007 C C . ILE A 1 120 ? -34.734 11.665 -0.250 1.00 40.00 120 ILE A C 1
ATOM 1009 O O . ILE A 1 120 ? -35.768 11.092 -0.571 1.00 40.00 120 ILE A O 1
ATOM 1013 N N . PHE A 1 121 ? -34.293 11.697 1.013 1.00 43.03 121 PHE A N 1
ATOM 1014 C CA . PHE A 1 121 ? -34.886 12.456 2.136 1.00 43.03 121 PHE A CA 1
ATOM 1015 C C . PHE A 1 121 ? -34.002 12.312 3.380 1.00 43.03 121 PHE A C 1
ATOM 1017 O O . PHE A 1 121 ? -33.503 11.191 3.618 1.00 43.03 121 PHE A O 1
#

Nearest PDB structures (foldseek):
  8x5e-assembly1_A  TM=8.254E-01  e=1.199E-04  Homo sapiens
  8x5b-assembly1_A  TM=8.006E-01  e=8.878E-05  Homo sapiens
  9j4x-assembly1_B  TM=8.008E-01  e=2.469E-04  Homo sapiens
  8yf4-assembly1_B  TM=7.837E-01  e=2.785E-04  Homo sapiens
  8yet-assembly1_A  TM=7.809E-01  e=8.225E-04  Homo sapiens

Secondary structure (DSSP, 8-state):
-HHHHHHHHHHHHHHHHHHHHHHHHTT--HHHHTT--TTS---HHHHHHHHHHHHHHHHHHHHHHHHTTT-TTTTTHHHHHHHHHHHHHHH---SSS-THHHHHHHHHHHHHHH-------

Sequence (121 aa):
MMLAGQLMVILYVVGFGINLFGWSRSSVNHVLVFEIDPRNHINFIQCFLVGFVMLAIWFSSVLAYITLEKFAYILPFIPFVSFLIFFIIFINPFEFFFRSSRFWAGRLIVFVCFYPRFQIF

Radius of gyration: 17.76 Å; Cα contacts (8 Å, |Δi|>4): 63; chains: 1; bounding box: 54×28×43 Å

Solvent-accessible surface area (backbone atoms only — not comparable to full-atom values): 7113 Å² total; per-residue (Å²): 112,67,63,64,54,52,51,53,56,36,51,49,40,35,49,50,16,51,50,48,48,50,31,64,70,69,72,45,63,60,49,68,78,65,69,45,57,85,91,63,73,83,48,36,66,58,35,37,52,52,22,51,53,52,46,52,55,50,51,51,43,52,52,49,49,67,72,40,60,87,42,72,85,54,54,74,48,49,56,52,53,54,48,52,51,49,50,44,55,68,74,48,69,67,87,80,81,72,78,67,63,59,60,53,56,54,48,50,52,49,45,64,74,73,51,90,74,84,79,87,134

Foldseek 3Di:
DLLVVLVVVLCVLLVVLVVQVVCVVVVNPVCVVVVPDPVAPPHSVVSVVLSVVLVVLSVVLVVCLVVCVVVPPCNVVSSVVSVVVVVCVVVCPDPPGDDPVVVVVVVVVVCVVVPPDDDDD

Mean predicted aligned error: 12.39 Å

Organism: Myxobolus squamalis (NCBI:txid59785)

pLDDT: mean 74.14, std 15.26, range [37.62, 93.62]